Protein AF-A0A844M3W5-F1 (afdb_monomer)

Foldseek 3Di:
DPPVVVVVCVVPPPPDDDPVSCCVVFFAPWDWDADPVPDGGDPVDTDTWTDRVPDIDD

Organism: NCBI:txid861445

Sequence (58 aa):
MTDVARVLKEARDQGRLTALDYADLIFDDFMELHGDRHFADDGAVVGGIAYLGDQAVT

Nearest PDB structures (foldseek):
  2f9y-assembly1_A-2  TM=9.758E-01  e=3.023E-03  Escherichia coli
  2f9i-assembly1_A  TM=9.700E-01  e=4.163E-03  Staphylococcus aureus
  8uz2-assembly1_E  TM=9.742E-01  e=1.159E-02  Escherichia coli
  5kdr-assembly1_A-2  TM=8.467E-01  e=5.044E-03  Staphylococcus aureus subsp. aureus USA300
  2f9i-assembly1_C  TM=8.486E-01  e=6.947E-03  Staphylococcus aureus

pLDDT: mean 92.83, std 6.03, range [62.22, 98.12]

InterPro domains:
  IPR001095 Acetyl-CoA carboxylase, alpha subunit [PF03255] (8-58)
  IPR001095 Acetyl-CoA carboxylase, alpha subunit [PTHR42853] (8-55)
  IPR011763 Acetyl-coenzyme A carboxyltransferase, C-terminal [PS50989] (1-58)
  IPR029045 ClpP/crotonase-like domain superfamily [SSF52096] (7-57)

Radius of gyration: 15.81 Å; Cα contacts (8 Å, |Δi|>4): 52; chains: 1; bounding box: 37×25×41 Å

Mean predicted aligned error: 4.71 Å

Secondary structure (DSSP, 8-state):
--HHHHHHHHHT-TTSPPHHHHHHHH-EEEEE----SSS---TT---EEEEETTEEE-

Solvent-accessible surface area (backbone atoms only — not comparable to full-atom values): 3767 Å² total; per-residue (Å²): 130,60,70,67,60,52,53,56,50,62,76,65,38,88,86,55,82,51,74,63,56,48,44,68,72,67,34,48,82,66,42,79,59,78,54,74,88,77,85,60,62,58,93,90,63,88,51,42,39,29,23,56,80,97,42,80,47,110

Structure (mmCIF, N/CA/C/O backbone):
data_AF-A0A844M3W5-F1
#
_entry.id   AF-A0A844M3W5-F1
#
loop_
_atom_site.group_PDB
_atom_site.id
_atom_site.type_symbol
_atom_site.label_atom_id
_atom_site.label_alt_id
_atom_site.label_comp_id
_atom_site.label_asym_id
_atom_site.label_entity_id
_atom_site.label_seq_id
_atom_site.pdbx_PDB_ins_code
_atom_site.Cartn_x
_atom_site.Cartn_y
_atom_site.Cartn_z
_atom_site.occupancy
_atom_site.B_iso_or_equiv
_atom_site.auth_seq_id
_atom_site.auth_comp_id
_atom_site.auth_asym_id
_atom_site.auth_atom_id
_atom_site.pdbx_PDB_model_num
ATOM 1 N N . MET A 1 1 ? -18.049 14.256 23.779 1.00 62.22 1 MET A N 1
ATOM 2 C CA . MET A 1 1 ? -16.681 14.216 23.216 1.00 62.22 1 MET A CA 1
ATOM 3 C C . MET A 1 1 ? -16.650 15.219 22.0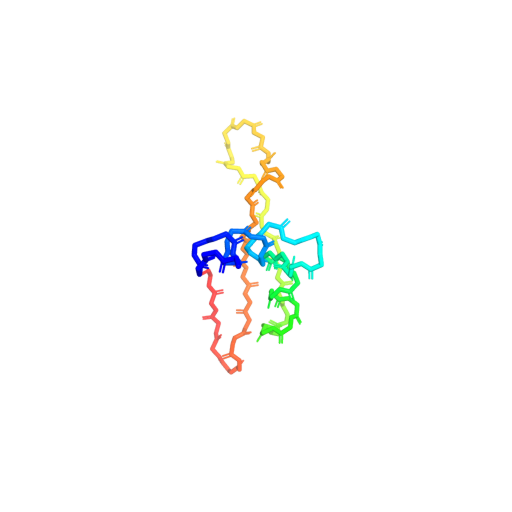81 1.00 62.22 1 MET A C 1
ATOM 5 O O . MET A 1 1 ? -17.592 15.219 21.305 1.00 62.22 1 MET A O 1
ATOM 9 N N . THR A 1 2 ? -15.671 16.120 22.035 1.00 84.81 2 THR A N 1
ATOM 10 C CA . THR A 1 2 ? -15.541 17.073 20.921 1.00 84.81 2 THR A CA 1
ATOM 11 C C . THR A 1 2 ? -15.355 16.307 19.608 1.00 84.81 2 THR A C 1
ATOM 13 O O . THR A 1 2 ? -14.709 15.258 19.609 1.00 84.81 2 THR A O 1
ATOM 16 N N . ASP A 1 3 ? -15.901 16.805 18.494 1.00 90.12 3 ASP A N 1
ATOM 17 C CA . ASP A 1 3 ? -15.795 16.133 17.186 1.00 90.12 3 ASP A CA 1
ATOM 18 C C . ASP A 1 3 ? -14.342 15.824 16.800 1.00 90.12 3 ASP A C 1
ATOM 20 O O . ASP A 1 3 ? -14.046 14.750 16.281 1.00 90.12 3 ASP A O 1
ATOM 24 N N . VAL A 1 4 ? -13.410 16.708 17.170 1.00 93.19 4 VAL A N 1
ATOM 25 C CA . VAL A 1 4 ? -11.963 16.516 16.982 1.00 93.19 4 VAL A CA 1
ATOM 26 C C . VAL A 1 4 ? -11.456 15.236 17.658 1.00 93.19 4 VAL A C 1
ATOM 28 O O . VAL A 1 4 ? -10.697 14.477 17.059 1.00 93.19 4 VAL A O 1
ATOM 31 N N . ALA A 1 5 ? -11.883 14.962 18.894 1.00 93.88 5 ALA A N 1
ATOM 32 C CA . ALA A 1 5 ? -11.431 13.786 19.637 1.00 93.88 5 ALA A CA 1
ATOM 33 C C . ALA A 1 5 ? -11.932 12.476 19.007 1.00 93.88 5 ALA A C 1
ATOM 35 O O . ALA A 1 5 ? -11.224 11.470 19.035 1.00 93.88 5 ALA A O 1
ATOM 36 N N . ARG A 1 6 ? -13.132 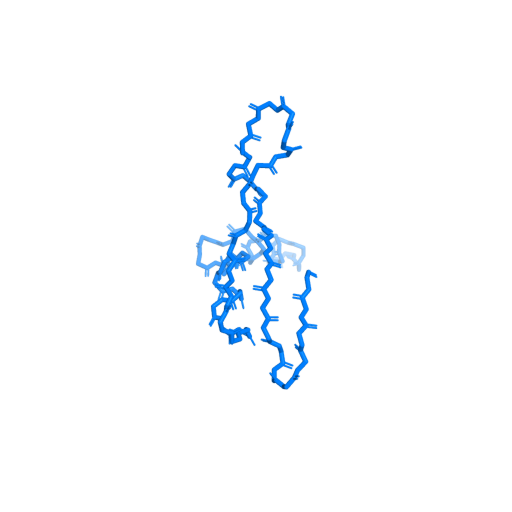12.494 18.411 1.00 95.25 6 ARG A N 1
ATOM 37 C CA . ARG A 1 6 ? -13.686 11.350 17.678 1.00 95.25 6 ARG A CA 1
ATOM 38 C C . ARG A 1 6 ? -12.887 11.068 16.404 1.00 95.25 6 ARG A C 1
ATOM 40 O O . ARG A 1 6 ? -12.435 9.942 16.229 1.00 95.25 6 ARG A O 1
ATOM 47 N N . VAL A 1 7 ? -12.636 12.094 15.587 1.00 95.38 7 VAL A N 1
ATOM 48 C CA . VAL A 1 7 ? -11.862 11.968 14.337 1.00 95.38 7 VAL A CA 1
ATOM 49 C C . VAL A 1 7 ? -10.452 11.436 14.603 1.00 95.38 7 VAL A C 1
ATOM 51 O O . VAL A 1 7 ? -9.990 10.537 13.907 1.00 95.38 7 VAL A O 1
ATOM 54 N N . LEU A 1 8 ? -9.772 11.939 15.640 1.00 95.25 8 LEU A N 1
ATOM 55 C CA . LEU A 1 8 ? -8.435 11.458 16.007 1.00 95.25 8 LEU A CA 1
ATOM 56 C C . LEU A 1 8 ? -8.430 9.987 16.428 1.00 95.25 8 LEU A C 1
ATOM 58 O O . LEU A 1 8 ? -7.485 9.269 16.104 1.00 95.25 8 LEU A O 1
ATOM 62 N N . LYS A 1 9 ? -9.465 9.551 17.155 1.00 95.12 9 LYS A N 1
ATOM 63 C CA . LYS A 1 9 ? -9.6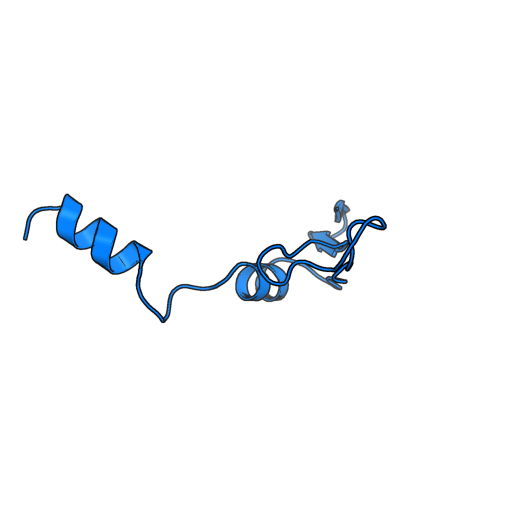07 8.154 17.565 1.00 95.12 9 LYS A CA 1
ATOM 64 C C . LYS A 1 9 ? -9.801 7.250 16.347 1.00 95.12 9 LYS A C 1
ATOM 66 O O . LYS A 1 9 ? -9.082 6.270 16.223 1.00 95.12 9 LYS A O 1
ATOM 71 N N . GLU A 1 10 ? -10.720 7.605 15.451 1.00 95.31 10 GLU A N 1
ATOM 72 C CA . GLU A 1 10 ? -11.015 6.836 14.233 1.00 95.31 10 GLU A CA 1
ATOM 73 C C . GLU A 1 10 ? -9.800 6.776 13.285 1.00 95.31 10 GLU A C 1
ATOM 75 O O . GLU A 1 10 ? -9.478 5.722 12.746 1.00 95.31 10 GLU A O 1
ATOM 80 N N . ALA A 1 11 ? -9.062 7.880 13.128 1.00 94.50 11 ALA A N 1
ATOM 81 C CA . ALA A 1 11 ? -7.888 7.932 12.255 1.00 94.50 11 ALA A CA 1
ATOM 82 C C . ALA A 1 11 ? -6.704 7.073 12.740 1.00 94.50 11 ALA A C 1
ATOM 84 O O . ALA A 1 11 ? -5.851 6.708 11.933 1.00 94.50 11 ALA A O 1
ATOM 85 N N . ARG A 1 12 ? -6.632 6.775 14.044 1.00 94.31 12 ARG A N 1
ATOM 86 C CA . ARG A 1 12 ? -5.556 5.991 14.681 1.00 94.31 12 ARG A CA 1
ATOM 87 C C . ARG A 1 12 ? -6.014 4.608 15.138 1.00 94.31 12 ARG A C 1
ATOM 89 O O . ARG A 1 12 ? -5.305 3.956 15.904 1.00 94.31 12 ARG A O 1
ATOM 96 N N . ASP A 1 13 ? -7.208 4.197 14.730 1.00 95.75 13 ASP A N 1
ATOM 97 C CA . ASP A 1 13 ? -7.741 2.888 15.069 1.00 95.75 13 ASP A CA 1
ATOM 98 C C . ASP A 1 13 ? -6.856 1.782 14.474 1.00 95.75 13 ASP A C 1
ATOM 100 O O . ASP A 1 13 ? -6.416 1.880 13.329 1.00 95.75 13 ASP A O 1
ATOM 104 N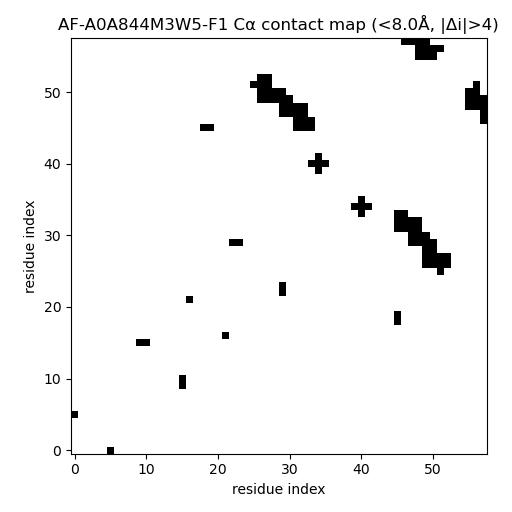 N . GLN A 1 14 ? -6.576 0.735 15.254 1.00 95.31 14 GLN A N 1
ATOM 105 C CA . GLN A 1 14 ? -5.725 -0.375 14.808 1.00 95.31 14 GLN A CA 1
ATOM 106 C C . GLN A 1 14 ? -6.375 -1.221 13.707 1.00 95.31 14 GLN A C 1
ATOM 108 O O . GLN A 1 14 ? -5.665 -1.896 12.972 1.00 95.31 14 GLN A O 1
ATOM 113 N N . GLY A 1 15 ? -7.705 -1.189 13.587 1.00 95.38 15 GLY A N 1
ATOM 114 C CA . GLY A 1 15 ? -8.446 -1.843 12.512 1.00 95.38 15 GLY A CA 1
ATOM 115 C C . GLY A 1 15 ? -8.558 -0.999 11.242 1.00 95.38 15 GLY A C 1
ATOM 116 O O . GLY A 1 15 ? -9.243 -1.406 10.304 1.00 95.38 15 GLY A O 1
ATOM 117 N N . ARG A 1 16 ? -7.937 0.187 11.192 1.00 96.38 16 ARG A N 1
ATOM 118 C CA . ARG A 1 16 ? -7.926 1.010 9.983 1.00 96.38 16 ARG A CA 1
ATOM 119 C C . ARG A 1 16 ? -7.063 0.340 8.916 1.00 96.38 16 ARG A C 1
ATOM 121 O O . ARG A 1 16 ? -5.880 0.110 9.145 1.00 96.38 16 ARG A O 1
ATOM 128 N N . LEU A 1 17 ? -7.659 0.105 7.748 1.00 96.50 17 LEU A N 1
ATOM 129 C CA . LEU A 1 17 ? -6.976 -0.478 6.594 1.00 96.50 17 LEU A CA 1
ATOM 130 C C . LEU A 1 17 ? -5.693 0.291 6.252 1.00 96.50 17 LEU A C 1
ATOM 132 O O . LEU A 1 17 ? -5.658 1.532 6.248 1.00 96.50 17 LEU A O 1
ATOM 136 N N . THR A 1 18 ? -4.650 -0.480 5.980 1.00 95.88 18 THR A N 1
ATOM 137 C CA . THR A 1 18 ? -3.325 -0.041 5.556 1.00 95.88 18 THR A CA 1
ATOM 138 C C . THR A 1 18 ? -3.285 0.193 4.046 1.00 95.88 18 THR A C 1
ATOM 140 O O . THR A 1 18 ? -4.246 -0.085 3.331 1.00 95.88 18 THR A O 1
ATOM 143 N N . ALA A 1 19 ? -2.172 0.729 3.540 1.00 94.69 19 ALA A N 1
ATOM 144 C CA . ALA A 1 19 ? -1.996 0.940 2.104 1.00 94.69 19 ALA A CA 1
ATOM 145 C C . ALA A 1 19 ? -2.072 -0.373 1.303 1.00 94.69 19 ALA A C 1
ATOM 147 O O . ALA A 1 19 ? -2.716 -0.394 0.259 1.00 94.69 19 ALA A O 1
ATOM 148 N N . LEU A 1 20 ? -1.480 -1.457 1.819 1.00 95.06 20 LEU A N 1
ATOM 149 C CA . LEU A 1 20 ? -1.526 -2.783 1.193 1.00 95.06 20 LEU A CA 1
ATOM 150 C C . LEU A 1 20 ? -2.944 -3.353 1.165 1.00 95.06 20 LEU A C 1
ATOM 152 O O . LEU A 1 20 ? -3.368 -3.854 0.132 1.00 95.06 20 LEU A O 1
ATOM 156 N N . ASP A 1 21 ? -3.715 -3.179 2.244 1.00 96.31 21 ASP A N 1
ATOM 157 C CA . ASP A 1 21 ? -5.111 -3.630 2.260 1.00 96.31 21 ASP A CA 1
ATOM 158 C C . ASP A 1 21 ? -5.934 -2.944 1.159 1.00 96.31 21 ASP A C 1
ATOM 160 O O . ASP A 1 21 ? -6.764 -3.570 0.507 1.00 96.31 21 ASP A O 1
ATOM 164 N N . TYR A 1 22 ? -5.714 -1.645 0.928 1.00 96.44 22 TYR A N 1
ATOM 165 C CA . TYR A 1 22 ? -6.359 -0.952 -0.187 1.00 96.44 22 TYR A CA 1
ATOM 166 C C . TYR A 1 22 ? -5.833 -1.416 -1.541 1.00 96.44 22 TYR A C 1
ATOM 168 O O . TYR A 1 22 ? -6.625 -1.491 -2.476 1.00 96.44 22 TYR A O 1
ATOM 176 N N . ALA A 1 23 ? -4.537 -1.713 -1.656 1.00 95.94 23 ALA A N 1
ATOM 177 C CA . ALA A 1 23 ? -3.969 -2.203 -2.901 1.00 95.94 23 ALA A CA 1
ATOM 178 C C . ALA A 1 23 ? -4.631 -3.525 -3.326 1.00 95.94 23 ALA A C 1
ATOM 180 O O . ALA A 1 23 ? -5.109 -3.620 -4.454 1.00 95.94 23 ALA A O 1
ATOM 181 N N . ASP A 1 24 ? -4.776 -4.462 -2.384 1.00 95.25 24 ASP A N 1
ATOM 182 C CA . ASP A 1 24 ? -5.411 -5.770 -2.594 1.00 95.25 24 ASP A CA 1
ATOM 183 C C . ASP A 1 24 ? -6.920 -5.681 -2.877 1.00 95.25 24 ASP A C 1
ATOM 185 O O . ASP A 1 24 ? -7.486 -6.535 -3.558 1.00 95.25 24 ASP A O 1
ATOM 189 N N . LEU A 1 25 ? -7.605 -4.672 -2.326 1.00 96.94 25 LEU A N 1
ATOM 190 C CA . LEU A 1 25 ? -9.052 -4.500 -2.498 1.00 96.94 25 LEU A CA 1
ATOM 191 C C . LEU A 1 25 ? -9.436 -3.727 -3.767 1.00 96.94 25 LEU A C 1
ATOM 193 O O . LEU A 1 25 ? -10.583 -3.833 -4.205 1.00 96.94 25 LEU A O 1
ATOM 197 N N . ILE A 1 26 ? -8.538 -2.891 -4.295 1.00 97.06 26 ILE A N 1
ATOM 198 C CA . ILE A 1 26 ? -8.842 -1.937 -5.374 1.00 97.06 26 ILE A CA 1
ATOM 199 C C . ILE A 1 26 ? -8.219 -2.355 -6.705 1.00 9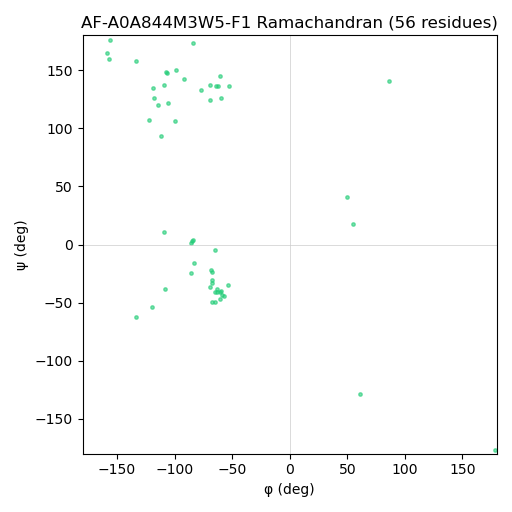7.06 26 ILE A C 1
ATOM 201 O O . ILE A 1 26 ? -8.844 -2.123 -7.741 1.00 97.06 26 ILE A O 1
ATOM 205 N N . PHE A 1 27 ? -7.003 -2.904 -6.692 1.00 97.75 27 PHE A N 1
ATOM 206 C CA . PHE A 1 27 ? -6.256 -3.189 -7.912 1.00 97.75 27 PHE A CA 1
ATOM 207 C C . PHE A 1 27 ? -6.216 -4.678 -8.232 1.00 97.75 27 PHE A C 1
ATOM 209 O 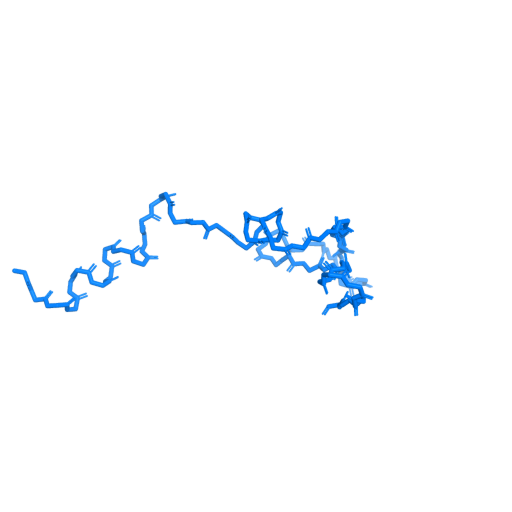O . PHE A 1 27 ? -6.127 -5.527 -7.349 1.00 97.75 27 PHE A O 1
ATOM 216 N N . ASP A 1 28 ? -6.199 -4.967 -9.527 1.00 97.38 28 ASP A N 1
ATOM 217 C CA . ASP A 1 28 ? -5.948 -6.297 -10.055 1.00 97.38 28 ASP A CA 1
ATOM 218 C C . ASP A 1 28 ? -4.442 -6.468 -10.322 1.00 97.38 28 ASP A C 1
ATOM 220 O O . ASP A 1 28 ? -3.760 -5.533 -10.757 1.00 97.38 28 ASP A O 1
ATOM 224 N N . ASP A 1 29 ? -3.917 -7.668 -10.058 1.00 95.75 29 ASP A N 1
ATOM 225 C CA . ASP A 1 29 ? -2.517 -8.055 -10.294 1.00 95.75 29 ASP A CA 1
ATOM 226 C C . ASP A 1 29 ? -1.467 -7.061 -9.736 1.00 95.75 29 ASP A C 1
ATOM 228 O O . ASP A 1 29 ? -0.451 -6.786 -10.382 1.00 95.75 29 ASP A O 1
ATOM 232 N N . PHE A 1 30 ? -1.692 -6.515 -8.531 1.00 97.00 30 PHE A N 1
ATOM 233 C CA . PHE A 1 30 ? -0.727 -5.629 -7.869 1.00 97.00 30 PHE A CA 1
ATOM 234 C C . PHE A 1 30 ? 0.615 -6.337 -7.624 1.00 97.00 30 PHE A C 1
ATOM 236 O O . PHE A 1 30 ? 0.687 -7.403 -7.010 1.00 97.00 30 PHE A O 1
ATOM 243 N N . MET A 1 31 ? 1.696 -5.715 -8.091 1.00 96.00 31 MET A N 1
ATOM 24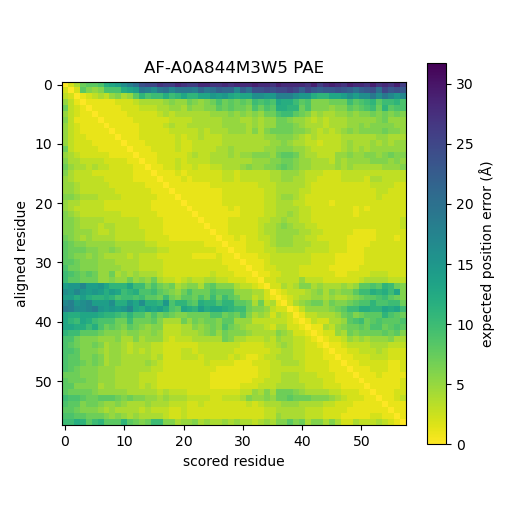4 C CA . MET A 1 31 ? 3.070 -6.170 -7.920 1.00 96.00 31 MET A CA 1
ATOM 245 C C . MET A 1 31 ? 3.886 -5.083 -7.226 1.00 96.00 31 MET A C 1
ATOM 247 O O . MET A 1 31 ? 4.236 -4.072 -7.839 1.00 96.00 31 MET A O 1
ATOM 251 N N . GLU A 1 32 ? 4.216 -5.325 -5.958 1.00 94.88 32 GLU A N 1
ATOM 252 C CA . GLU A 1 32 ? 5.076 -4.450 -5.164 1.00 94.88 32 GLU A CA 1
ATOM 253 C C . GLU A 1 32 ? 6.499 -4.398 -5.741 1.00 94.88 32 GLU A C 1
ATOM 255 O O . GLU A 1 32 ? 7.086 -5.408 -6.144 1.00 94.88 32 GLU A O 1
ATOM 260 N N . LEU A 1 33 ? 7.052 -3.189 -5.801 1.00 93.56 33 LEU A N 1
ATOM 261 C CA . LEU A 1 33 ? 8.400 -2.913 -6.263 1.00 93.56 33 LEU A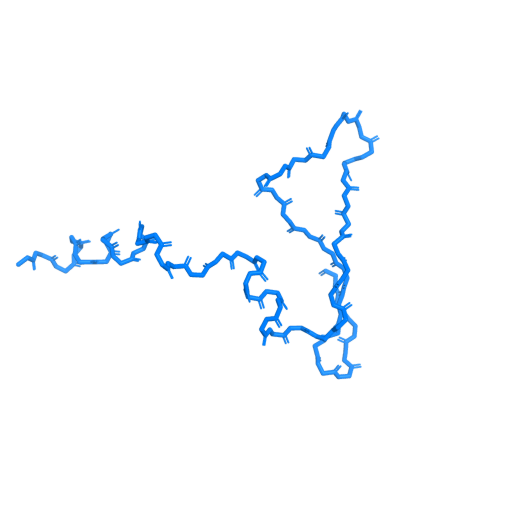 CA 1
ATOM 262 C C . LEU A 1 33 ? 9.228 -2.386 -5.097 1.00 93.56 33 LEU A C 1
ATOM 264 O O . LEU A 1 33 ? 8.949 -1.327 -4.543 1.00 93.56 33 LEU A O 1
ATOM 268 N N . HIS A 1 34 ? 10.288 -3.122 -4.787 1.00 91.75 34 HIS A N 1
ATOM 269 C CA . HIS A 1 34 ? 11.161 -2.839 -3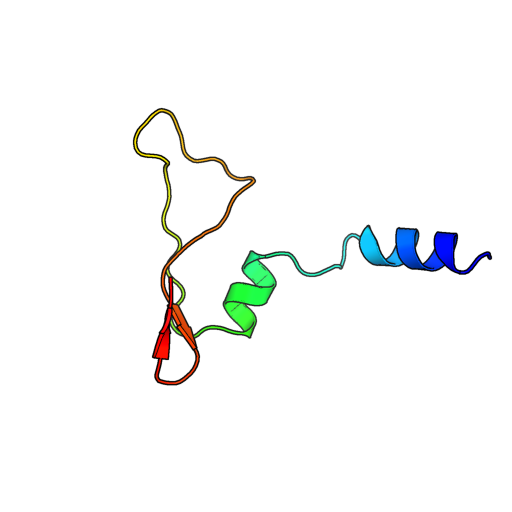.658 1.00 91.75 34 HIS A CA 1
ATOM 270 C C . HIS A 1 34 ? 12.432 -2.093 -4.068 1.00 91.75 34 HIS A C 1
ATOM 272 O O . HIS A 1 34 ? 13.005 -2.323 -5.142 1.00 91.75 34 HIS A O 1
ATOM 278 N N . GLY A 1 35 ? 12.935 -1.294 -3.131 1.00 85.44 35 GLY A N 1
ATOM 279 C CA . GLY A 1 35 ? 14.265 -0.704 -3.160 1.00 85.44 35 GLY A CA 1
ATOM 280 C C . GLY A 1 35 ? 14.370 0.613 -3.931 1.00 85.44 35 GLY A C 1
ATOM 281 O O . GLY A 1 35 ? 13.858 0.795 -5.032 1.00 85.44 35 GLY A O 1
ATOM 282 N N . ASP A 1 36 ? 15.163 1.520 -3.373 1.00 85.38 36 ASP A N 1
ATOM 283 C CA . ASP A 1 36 ? 15.494 2.831 -3.942 1.00 85.38 36 ASP A CA 1
ATOM 284 C C . ASP A 1 36 ? 16.691 2.797 -4.919 1.00 85.38 36 ASP A C 1
ATOM 286 O O . ASP A 1 36 ? 17.112 3.827 -5.451 1.00 85.38 36 ASP A O 1
ATOM 290 N N . ARG A 1 37 ? 17.265 1.604 -5.146 1.00 85.38 37 ARG A N 1
ATOM 291 C CA . ARG A 1 37 ? 18.547 1.368 -5.843 1.00 85.38 37 ARG A CA 1
ATOM 292 C C . ARG A 1 37 ? 19.739 2.141 -5.264 1.00 85.38 37 ARG A C 1
ATOM 294 O O . ARG A 1 37 ? 20.760 2.274 -5.941 1.00 85.38 37 ARG A O 1
ATOM 301 N N . HIS A 1 38 ? 19.634 2.638 -4.037 1.00 84.56 38 HIS A N 1
ATOM 302 C CA . HIS A 1 38 ? 20.658 3.445 -3.396 1.00 84.56 38 HIS A CA 1
ATOM 303 C C . HIS A 1 38 ? 21.174 2.805 -2.110 1.00 84.56 38 HIS A C 1
ATOM 305 O O . HIS A 1 38 ? 22.383 2.605 -1.986 1.00 84.56 38 HIS A O 1
ATOM 311 N N . PHE A 1 39 ? 20.288 2.460 -1.176 1.00 82.19 39 PHE A N 1
ATOM 312 C CA . PHE A 1 39 ? 20.694 1.962 0.134 1.00 82.19 39 PHE A CA 1
ATOM 313 C C . PHE A 1 39 ? 19.923 0.716 0.555 1.00 82.19 39 PHE A C 1
ATOM 315 O O . PHE A 1 39 ? 20.528 -0.342 0.739 1.00 82.19 39 PHE A O 1
ATOM 322 N N . ALA A 1 40 ? 18.607 0.829 0.713 1.00 80.31 40 ALA A N 1
ATOM 323 C CA . ALA A 1 40 ? 17.770 -0.256 1.196 1.00 80.31 40 ALA A CA 1
ATOM 324 C C . ALA A 1 40 ? 16.312 -0.039 0.792 1.00 80.31 40 ALA A C 1
ATOM 326 O O . ALA A 1 40 ? 15.905 1.051 0.399 1.00 80.31 40 ALA A O 1
ATOM 327 N N . ASP A 1 41 ? 15.536 -1.104 0.911 1.00 84.06 41 ASP A N 1
ATOM 328 C CA . ASP A 1 41 ? 14.086 -1.026 0.850 1.00 84.06 41 ASP A CA 1
ATOM 329 C C . ASP A 1 41 ? 13.530 -0.481 2.176 1.00 84.06 41 ASP A C 1
ATOM 331 O O . ASP A 1 41 ? 13.955 -0.920 3.250 1.00 84.06 41 ASP A O 1
ATOM 335 N N . ASP A 1 42 ? 12.617 0.488 2.107 1.00 87.69 42 ASP A N 1
ATOM 336 C CA . ASP A 1 42 ? 11.977 1.083 3.283 1.00 87.69 42 ASP A CA 1
ATOM 337 C C . ASP A 1 42 ? 10.592 0.470 3.483 1.00 87.69 42 ASP A C 1
ATOM 339 O O . ASP A 1 42 ? 9.647 0.817 2.783 1.00 87.69 42 ASP A O 1
ATOM 343 N N . GLY A 1 43 ? 10.447 -0.391 4.493 1.00 86.38 43 GLY A N 1
ATOM 344 C CA . GLY A 1 43 ? 9.173 -1.050 4.801 1.00 86.38 43 GLY A CA 1
ATOM 345 C C . GLY A 1 43 ? 8.042 -0.111 5.250 1.00 86.38 43 GLY A C 1
ATOM 346 O O . GLY A 1 43 ? 6.925 -0.576 5.472 1.00 86.38 43 GLY A O 1
ATOM 347 N N . ALA A 1 44 ? 8.300 1.191 5.424 1.00 90.62 44 ALA A N 1
ATOM 348 C CA . ALA A 1 44 ? 7.255 2.190 5.642 1.00 90.62 44 ALA A CA 1
ATOM 349 C C . ALA A 1 44 ? 6.601 2.684 4.336 1.00 90.62 44 ALA A C 1
ATOM 351 O O . ALA A 1 44 ? 5.534 3.303 4.395 1.00 90.62 44 ALA A O 1
ATOM 352 N N . VAL A 1 45 ? 7.222 2.438 3.178 1.00 90.00 45 VAL A N 1
ATOM 353 C CA . VAL A 1 45 ? 6.750 2.881 1.864 1.00 90.00 45 VAL A CA 1
ATOM 354 C C . VAL A 1 45 ? 6.465 1.667 0.995 1.00 90.00 45 VAL A C 1
ATOM 356 O O . VAL A 1 45 ? 7.328 0.830 0.780 1.00 90.00 45 VAL A O 1
ATOM 359 N N . VAL A 1 46 ? 5.251 1.614 0.454 1.00 93.56 46 VAL A N 1
ATOM 360 C CA . VAL A 1 46 ? 4.813 0.567 -0.470 1.00 93.56 46 VAL A CA 1
ATOM 361 C C . VAL A 1 46 ? 4.459 1.226 -1.796 1.00 93.56 46 VAL A C 1
ATOM 363 O O . VAL A 1 46 ? 3.774 2.252 -1.820 1.00 93.56 46 VAL A O 1
ATOM 366 N N . GLY A 1 47 ? 4.922 0.642 -2.896 1.00 93.62 47 GLY A N 1
ATOM 367 C CA . GLY A 1 47 ? 4.637 1.095 -4.254 1.00 93.62 47 GLY A CA 1
ATOM 368 C C . GLY A 1 47 ? 4.819 -0.046 -5.244 1.00 93.62 47 GLY A C 1
ATOM 369 O O . GLY A 1 47 ? 5.472 -1.038 -4.936 1.00 93.62 47 GLY A O 1
ATOM 370 N N . GLY A 1 48 ? 4.219 0.057 -6.424 1.00 95.00 48 GLY A N 1
ATOM 371 C CA . GLY A 1 48 ? 4.188 -1.062 -7.353 1.00 95.00 48 GLY A CA 1
ATOM 372 C C . GLY A 1 48 ? 3.430 -0.757 -8.630 1.00 95.00 48 GLY A C 1
ATOM 373 O O . GLY A 1 48 ? 2.955 0.354 -8.829 1.00 95.00 48 GLY A O 1
ATOM 374 N N . ILE A 1 49 ? 3.310 -1.757 -9.492 1.00 97.25 49 ILE A N 1
ATOM 375 C CA . ILE A 1 49 ? 2.476 -1.682 -10.695 1.00 97.25 49 ILE A CA 1
ATOM 376 C C . ILE A 1 49 ? 1.231 -2.536 -10.523 1.00 97.25 49 ILE A C 1
ATOM 378 O O . ILE A 1 49 ? 1.270 -3.556 -9.841 1.00 97.25 49 ILE A O 1
ATOM 382 N N . ALA A 1 50 ? 0.131 -2.118 -11.136 1.00 97.88 50 ALA A N 1
ATOM 383 C CA . ALA A 1 50 ? -1.152 -2.803 -11.020 1.00 97.88 50 ALA A CA 1
ATOM 384 C C . ALA A 1 50 ? -2.054 -2.497 -12.218 1.00 97.88 50 ALA A C 1
ATOM 386 O O . ALA A 1 50 ? -1.735 -1.644 -13.054 1.00 97.88 50 ALA A O 1
ATOM 387 N N . TYR A 1 51 ? -3.220 -3.133 -12.247 1.00 98.12 51 TYR A N 1
ATOM 388 C CA . TYR A 1 51 ? -4.334 -2.746 -13.100 1.00 98.12 51 TYR A CA 1
ATOM 389 C C . TYR A 1 51 ? -5.473 -2.152 -12.268 1.00 98.12 51 TYR A C 1
ATOM 391 O O . TYR A 1 51 ? -5.823 -2.651 -11.202 1.00 98.12 51 TYR A O 1
ATOM 399 N N . LEU A 1 52 ? -6.061 -1.068 -12.767 1.00 97.25 52 LEU A N 1
ATOM 400 C CA . LEU A 1 52 ? -7.324 -0.522 -12.283 1.00 97.25 52 LEU A CA 1
ATOM 401 C C . LEU A 1 52 ? -8.371 -0.720 -13.383 1.00 97.25 52 LEU A C 1
ATOM 403 O O . LEU A 1 52 ? -8.476 0.094 -14.307 1.00 97.25 52 LEU A O 1
ATOM 407 N N . GLY A 1 53 ? -9.106 -1.832 -13.316 1.00 94.88 53 GLY A N 1
ATOM 408 C CA . GLY A 1 53 ? -9.881 -2.317 -14.458 1.00 94.88 53 GLY A CA 1
ATOM 409 C C . GLY A 1 53 ? -8.950 -2.629 -15.633 1.00 94.88 53 GLY A C 1
ATOM 410 O O . GLY A 1 53 ? -7.935 -3.289 -15.463 1.00 94.88 53 GLY A O 1
ATOM 411 N N . ASP A 1 54 ? -9.233 -2.096 -16.821 1.00 96.19 54 ASP A N 1
ATOM 412 C CA . ASP A 1 54 ? -8.405 -2.348 -18.014 1.00 96.19 54 ASP A CA 1
ATOM 413 C C . ASP A 1 54 ? -7.178 -1.417 -18.136 1.00 96.19 54 ASP A C 1
ATOM 415 O O . ASP A 1 54 ? -6.461 -1.449 -19.141 1.00 96.19 54 ASP A O 1
ATOM 419 N N . GLN A 1 55 ? -6.934 -0.544 -17.150 1.00 97.50 55 GLN A N 1
ATOM 420 C CA . GLN A 1 55 ? -5.867 0.456 -17.209 1.00 97.50 55 GLN A CA 1
ATOM 421 C C . GLN A 1 55 ? -4.686 0.085 -16.308 1.00 97.50 55 GLN A C 1
ATOM 423 O O . GLN A 1 55 ? -4.829 0.006 -15.092 1.00 97.50 55 GLN A O 1
ATOM 428 N N . ALA A 1 56 ? -3.495 -0.045 -16.897 1.00 97.19 56 ALA A N 1
ATOM 429 C CA . ALA A 1 56 ? -2.253 -0.196 -16.141 1.00 97.19 56 ALA A CA 1
ATOM 430 C C . ALA A 1 56 ? -1.880 1.105 -15.398 1.00 97.19 56 ALA A C 1
ATOM 432 O O . ALA A 1 56 ? -1.962 2.200 -15.968 1.00 97.19 56 ALA A O 1
ATOM 433 N N . VAL A 1 57 ? -1.444 0.977 -14.143 1.00 96.62 57 VAL A N 1
ATOM 434 C CA . VAL A 1 57 ? -1.051 2.076 -13.245 1.00 96.62 57 VAL A CA 1
ATOM 435 C C . VAL A 1 57 ? 0.279 1.780 -12.533 1.00 96.62 57 VAL A C 1
ATOM 437 O O . VAL A 1 57 ? 0.691 0.623 -12.433 1.00 96.62 57 VAL A O 1
ATOM 440 N N . THR A 1 58 ? 0.949 2.842 -12.072 1.00 91.06 58 THR A N 1
ATOM 441 C CA . THR A 1 58 ? 2.230 2.848 -11.331 1.00 91.06 58 THR A CA 1
ATOM 442 C C . THR A 1 58 ? 2.106 3.678 -10.064 1.00 91.06 58 THR A C 1
ATOM 444 O O . THR A 1 58 ? 1.395 4.709 -10.159 1.00 91.06 58 THR A O 1
#